Protein AF-A0A6B3NS73-F1 (afdb_monomer)

Organism: NCBI:txid2708063

Solvent-accessible surface area (backbone atoms only — not comparable to full-atom values): 8595 Å² total; per-residue (Å²): 109,62,57,57,55,31,50,49,33,47,50,54,47,54,58,75,45,46,69,61,54,50,56,50,48,65,74,71,42,93,52,71,67,46,55,53,50,52,48,54,50,51,51,51,52,52,51,53,55,54,56,37,63,53,81,54,68,68,63,27,44,54,52,20,50,52,53,23,54,51,46,24,51,52,49,30,46,37,68,73,67,71,49,78,92,40,74,67,58,49,52,52,49,63,71,53,49,88,49,49,68,61,50,45,69,75,40,38,70,53,45,51,51,23,44,54,51,19,50,41,44,29,49,29,33,51,47,74,70,52,74,73,74,74,72,74,76,73,80,79,68,97,74,79,94,75,83,92,77,134

pLDDT: mean 70.91, std 11.09, range [41.31, 86.06]

Mean predicted aligned error: 12.74 Å

Foldseek 3Di:
DLLVLLVVLVVVLVVVCVVVVVVVDVVVDDDPVVVVVVVVVVVVVVVLVVLLQDQDQVSLLVVLVVQLVVQLVQQLCCVVVVDDDDPVVVVVVVVVCVCVPVVCVVCVVSSVVSNVSSVSSSCSSNDRPPPPCPPPPVPDDDDDDDDDDD

Secondary structure (DSSP, 8-state):
-HHHHHHHHHHHHHHTTHHHHHHHHHHH-SSHHHHHHHHHHHHHHHHHHHHTT---HHHHHHHHHHHHHHHHHHHHHHHHHSS---HHHHHHHHHGGGGHHHHHHHSHHHHHHHHHHHHHHHHHHHSPPP----------SS--------

Sequence (150 aa):
MRGYIKGLLLVVYLLSFSGYYIERLEAIGLGVALVLYAGVFGVLLVALWLSANIRQGLVRWVFALGFFASAVFFDAYTRIMADYLTYSAFVSMVYSGGFIGEALQQYHSVIVVALAKGVLLLLGLGLRPGRRGVGRRRCRGRRRCWGWRY

Structure (mmCIF, N/CA/C/O backbone):
data_AF-A0A6B3NS73-F1
#
_entry.id   AF-A0A6B3NS73-F1
#
loop_
_atom_site.group_PDB
_atom_site.id
_atom_site.type_symbol
_atom_site.label_atom_id
_atom_site.label_alt_id
_atom_site.label_comp_id
_atom_site.label_asym_id
_atom_site.label_entity_id
_atom_site.label_seq_id
_atom_site.pdbx_PDB_ins_code
_atom_site.Cartn_x
_atom_site.Cartn_y
_atom_site.Cartn_z
_atom_site.occupancy
_atom_site.B_iso_or_equiv
_atom_site.auth_seq_id
_atom_site.auth_comp_id
_atom_site.auth_asym_id
_atom_site.auth_atom_id
_atom_site.pdbx_PDB_model_num
ATOM 1 N N . MET A 1 1 ? -7.608 17.231 16.113 1.00 52.22 1 MET A N 1
ATOM 2 C CA . MET A 1 1 ? -6.266 16.617 16.254 1.00 52.22 1 MET A CA 1
ATOM 3 C C . MET A 1 1 ? -6.211 15.170 15.754 1.00 52.22 1 MET A C 1
ATOM 5 O O . MET A 1 1 ? -5.555 14.943 14.752 1.00 52.22 1 MET A O 1
ATOM 9 N N . ARG A 1 2 ? -6.961 14.202 16.314 1.00 57.31 2 ARG A N 1
ATOM 10 C CA . ARG A 1 2 ? -6.945 12.788 15.844 1.00 57.31 2 ARG A CA 1
ATOM 11 C C . ARG A 1 2 ? -7.220 12.555 14.344 1.00 57.31 2 ARG A C 1
ATOM 13 O O . ARG A 1 2 ? -6.726 11.583 13.794 1.00 57.31 2 ARG A O 1
ATOM 20 N N . GLY A 1 3 ? -8.001 13.419 13.690 1.00 58.62 3 GLY A N 1
ATOM 21 C CA . GLY A 1 3 ? -8.230 13.349 12.238 1.00 58.62 3 GLY A CA 1
ATOM 22 C C . GLY A 1 3 ? -7.007 13.739 11.397 1.00 58.62 3 GLY A C 1
ATOM 23 O O . GLY A 1 3 ? -6.764 13.113 10.377 1.00 58.62 3 GLY A O 1
ATOM 24 N N . TYR A 1 4 ? -6.200 14.700 11.864 1.00 61.62 4 TYR A N 1
ATOM 25 C CA . TYR A 1 4 ? -4.957 15.099 11.194 1.00 61.62 4 TYR A CA 1
ATOM 26 C C . TYR A 1 4 ? -3.894 14.006 11.294 1.00 61.62 4 TYR A C 1
ATOM 28 O O . TYR A 1 4 ? -3.230 13.727 10.310 1.00 61.62 4 TYR A O 1
ATOM 36 N N . ILE A 1 5 ? -3.799 13.325 12.443 1.00 66.81 5 ILE A N 1
ATOM 37 C CA . ILE A 1 5 ? -2.896 12.176 12.625 1.00 66.81 5 ILE A CA 1
ATOM 38 C C . ILE A 1 5 ? -3.256 11.053 11.643 1.00 66.81 5 ILE A C 1
ATOM 40 O O . ILE A 1 5 ? -2.381 10.536 10.967 1.00 66.81 5 ILE A O 1
ATOM 44 N N . LYS A 1 6 ? -4.548 10.724 11.488 1.00 64.19 6 LYS A N 1
ATOM 45 C CA . LYS A 1 6 ? -5.002 9.744 10.484 1.00 64.19 6 LYS A CA 1
ATOM 46 C C . LYS A 1 6 ? -4.601 10.128 9.062 1.00 64.19 6 LYS A C 1
ATOM 48 O O . LYS A 1 6 ? -4.096 9.284 8.332 1.00 64.19 6 LYS A O 1
ATOM 53 N N . GLY A 1 7 ? -4.838 11.387 8.688 1.00 68.31 7 GLY A N 1
ATOM 54 C CA . GLY A 1 7 ? -4.454 11.903 7.377 1.00 68.31 7 GLY A CA 1
ATOM 55 C C . GLY A 1 7 ? -2.946 11.815 7.165 1.00 68.31 7 GLY A C 1
ATOM 56 O O . GLY A 1 7 ? -2.508 11.329 6.132 1.00 68.31 7 GLY A O 1
ATOM 57 N N . LEU A 1 8 ? -2.158 12.184 8.176 1.00 72.44 8 LEU A N 1
ATOM 58 C CA . LEU A 1 8 ? -0.702 12.132 8.119 1.00 72.44 8 LEU A CA 1
ATOM 59 C C . LEU A 1 8 ? -0.181 10.693 7.995 1.00 72.44 8 LEU A C 1
ATOM 61 O O . LEU A 1 8 ? 0.690 10.457 7.171 1.00 72.44 8 LEU A O 1
ATOM 65 N N . LEU A 1 9 ? -0.753 9.714 8.710 1.00 70.31 9 LEU A N 1
ATOM 66 C CA . LEU A 1 9 ? -0.387 8.298 8.534 1.00 70.31 9 LEU A CA 1
ATOM 67 C C . LEU A 1 9 ? -0.714 7.781 7.126 1.00 70.31 9 LEU A C 1
ATOM 69 O O . LEU A 1 9 ? 0.087 7.051 6.550 1.00 70.31 9 LEU A O 1
ATOM 73 N N . LEU A 1 10 ? -1.862 8.166 6.560 1.00 71.81 10 LEU A N 1
ATOM 74 C CA . LEU A 1 10 ? -2.229 7.785 5.192 1.00 71.81 10 LEU A CA 1
ATOM 75 C C . LEU A 1 10 ? -1.307 8.430 4.154 1.00 71.81 10 LEU A C 1
ATOM 77 O O . LEU A 1 10 ? -0.898 7.763 3.209 1.00 71.81 10 LEU A O 1
ATOM 81 N N . VAL A 1 11 ? -0.941 9.698 4.348 1.00 74.81 11 VAL A N 1
ATOM 82 C CA . VAL A 1 11 ? -0.002 10.414 3.474 1.00 74.81 11 VAL A CA 1
ATOM 83 C C . VAL A 1 11 ? 1.398 9.805 3.562 1.00 74.81 11 VAL A C 1
ATOM 85 O O . VAL A 1 11 ? 2.015 9.569 2.530 1.00 74.81 11 VAL A O 1
ATOM 88 N N . VAL A 1 12 ? 1.879 9.476 4.765 1.00 73.06 12 VAL A N 1
ATOM 89 C CA . VAL A 1 12 ? 3.172 8.797 4.971 1.00 73.06 12 VAL A CA 1
ATOM 90 C C . VAL A 1 12 ? 3.174 7.400 4.345 1.00 73.06 12 VAL A C 1
ATOM 92 O O . VAL A 1 12 ? 4.163 7.006 3.723 1.00 73.06 12 VAL A O 1
ATOM 95 N N . TYR A 1 13 ? 2.066 6.661 4.451 1.00 72.88 13 TYR A N 1
ATOM 96 C CA . TYR A 1 13 ? 1.906 5.389 3.748 1.00 72.88 13 TYR A CA 1
ATOM 97 C C . TYR A 1 13 ? 1.992 5.588 2.231 1.00 72.88 13 TYR A C 1
ATOM 99 O O . TYR A 1 13 ? 2.776 4.910 1.579 1.00 72.88 13 TYR A O 1
ATOM 107 N N . LEU A 1 14 ? 1.273 6.566 1.673 1.00 72.81 14 LEU A N 1
ATOM 108 C CA . LEU A 1 14 ? 1.322 6.872 0.242 1.00 72.81 14 LEU A CA 1
ATOM 109 C C . LEU A 1 14 ? 2.735 7.242 -0.232 1.00 72.81 14 LE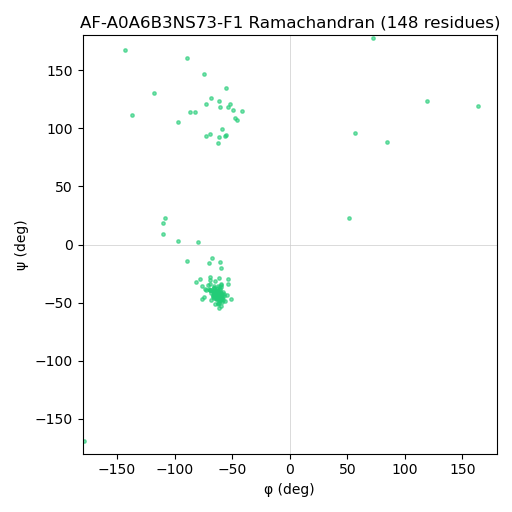U A C 1
ATOM 111 O O . LEU A 1 14 ? 3.208 6.723 -1.240 1.00 72.81 14 LEU A O 1
ATOM 115 N N . LEU A 1 15 ? 3.423 8.102 0.521 1.00 72.06 15 LEU A N 1
ATOM 116 C CA . LEU A 1 15 ? 4.801 8.516 0.251 1.00 72.06 15 LEU A CA 1
ATOM 117 C C . LEU A 1 15 ? 5.777 7.340 0.290 1.00 72.06 15 LEU A C 1
ATOM 119 O O . LEU A 1 15 ? 6.761 7.343 -0.439 1.00 72.06 15 LEU A O 1
ATOM 123 N N . SER A 1 16 ? 5.492 6.305 1.080 1.00 70.00 16 SER A N 1
ATOM 124 C CA . SER A 1 16 ? 6.323 5.099 1.143 1.00 70.00 16 SER A CA 1
ATOM 125 C C . SER A 1 16 ? 6.298 4.263 -0.145 1.00 70.00 16 SER A C 1
ATOM 127 O O . SER A 1 16 ? 7.121 3.352 -0.276 1.00 70.00 16 SER A O 1
ATOM 129 N N . PHE A 1 17 ? 5.378 4.552 -1.071 1.00 70.19 17 PHE A N 1
ATOM 130 C CA . PHE A 1 17 ? 5.262 3.929 -2.394 1.00 70.19 17 PHE A CA 1
ATOM 131 C C . PHE A 1 17 ? 5.638 4.885 -3.543 1.00 70.19 17 PHE A C 1
ATOM 133 O O . PHE A 1 17 ? 5.452 4.537 -4.705 1.00 70.19 17 PHE A O 1
ATOM 140 N N . SER A 1 18 ? 6.197 6.066 -3.246 1.00 63.25 18 SER A N 1
ATOM 141 C CA . SER A 1 18 ? 6.546 7.085 -4.250 1.00 63.25 18 SER A CA 1
ATOM 142 C C . SER A 1 18 ? 7.457 6.569 -5.366 1.00 63.25 18 SER A C 1
ATOM 144 O O . SER A 1 18 ? 7.177 6.836 -6.529 1.00 63.25 18 SER A O 1
ATOM 146 N N . GLY A 1 19 ? 8.483 5.780 -5.032 1.00 67.62 19 GLY A N 1
ATOM 147 C CA . GLY A 1 19 ? 9.395 5.199 -6.024 1.00 67.62 19 GLY A CA 1
ATOM 148 C C . GLY A 1 19 ? 8.676 4.315 -7.046 1.00 67.62 19 GLY A C 1
ATOM 149 O O . GLY A 1 19 ? 8.870 4.474 -8.243 1.00 67.62 19 GLY A O 1
ATOM 150 N N . TYR A 1 20 ? 7.741 3.482 -6.583 1.00 69.06 20 TYR A N 1
ATOM 151 C CA . TYR A 1 20 ? 6.940 2.623 -7.457 1.00 69.06 20 TYR A CA 1
ATOM 152 C C . TYR A 1 20 ? 6.005 3.426 -8.372 1.00 69.06 20 TYR A C 1
ATOM 154 O O . TYR A 1 20 ? 5.798 3.065 -9.529 1.00 69.06 20 TYR A O 1
ATOM 162 N N . TYR A 1 21 ? 5.433 4.529 -7.872 1.00 69.81 21 TYR A N 1
ATOM 163 C CA . TYR A 1 21 ? 4.603 5.407 -8.700 1.00 69.81 21 TYR A CA 1
ATOM 164 C C . TYR A 1 21 ? 5.418 6.094 -9.795 1.00 69.81 21 TYR A C 1
ATOM 166 O O . TYR A 1 21 ? 4.917 6.231 -10.907 1.00 69.81 21 TYR A O 1
ATOM 174 N N . ILE A 1 22 ? 6.658 6.495 -9.505 1.00 69.69 22 ILE A N 1
ATOM 175 C CA . ILE A 1 22 ? 7.540 7.150 -10.479 1.00 69.69 22 ILE A CA 1
ATOM 176 C C . ILE A 1 22 ? 7.949 6.164 -11.578 1.00 69.69 22 ILE A C 1
ATOM 178 O O . ILE A 1 22 ? 7.751 6.474 -12.748 1.00 69.69 22 ILE A O 1
ATOM 182 N N . GLU A 1 23 ? 8.391 4.954 -11.223 1.00 73.38 23 GLU A N 1
ATOM 183 C CA . GLU A 1 23 ? 8.728 3.906 -12.205 1.00 73.38 23 GLU A CA 1
ATOM 184 C C . GLU A 1 23 ? 7.533 3.562 -13.108 1.00 73.38 23 GLU A C 1
ATOM 186 O O . GLU A 1 23 ? 7.662 3.428 -14.324 1.00 73.38 23 GLU A O 1
ATOM 191 N N . ARG A 1 24 ? 6.327 3.480 -12.529 1.00 72.94 24 ARG A N 1
ATOM 192 C CA . ARG A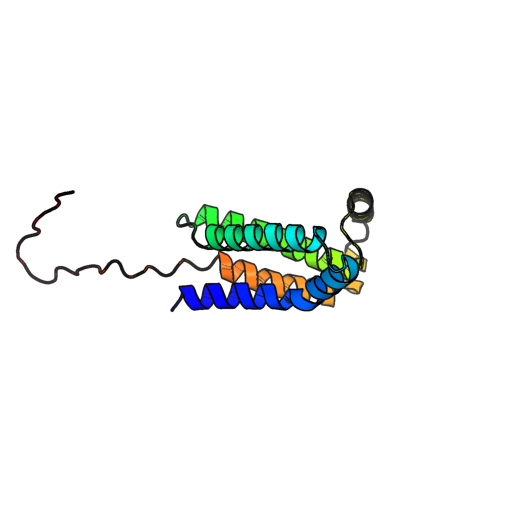 1 24 ? 5.081 3.269 -13.280 1.00 72.94 24 ARG A CA 1
ATOM 193 C C . ARG A 1 24 ? 4.750 4.435 -14.210 1.00 72.94 24 ARG A C 1
ATOM 195 O O . ARG A 1 24 ? 4.277 4.196 -15.318 1.00 72.94 24 ARG A O 1
ATOM 202 N N . LEU A 1 25 ? 4.953 5.675 -13.768 1.00 73.31 25 LEU A N 1
ATOM 203 C CA . LEU A 1 25 ? 4.704 6.871 -14.577 1.00 73.31 25 LEU A CA 1
ATOM 204 C C . LEU A 1 25 ? 5.681 6.958 -15.754 1.00 73.31 25 LEU A C 1
ATOM 206 O O . LEU A 1 25 ? 5.252 7.262 -16.868 1.00 73.31 25 LEU A O 1
ATOM 210 N N . GLU A 1 26 ? 6.954 6.633 -15.531 1.00 76.50 26 GLU A N 1
ATOM 211 C CA . GLU A 1 26 ? 7.967 6.565 -16.588 1.00 76.50 26 GLU A CA 1
ATOM 212 C C . GLU A 1 26 ? 7.663 5.449 -17.596 1.00 76.50 26 GLU A C 1
ATOM 214 O O . GLU A 1 26 ? 7.753 5.677 -18.801 1.00 76.50 26 GLU A O 1
ATOM 219 N N . ALA A 1 27 ? 7.212 4.279 -17.130 1.00 76.62 27 ALA A N 1
ATOM 220 C CA . ALA A 1 27 ? 6.859 3.156 -18.001 1.00 76.62 27 ALA A CA 1
ATOM 221 C C . ALA A 1 27 ? 5.597 3.395 -18.858 1.00 76.62 27 ALA A C 1
ATOM 223 O O . ALA A 1 27 ? 5.485 2.840 -19.950 1.00 76.62 27 ALA A O 1
ATOM 224 N N . ILE A 1 28 ? 4.630 4.189 -18.379 1.00 77.19 28 ILE A N 1
ATOM 225 C CA . ILE A 1 28 ? 3.386 4.501 -19.113 1.00 77.19 28 ILE A CA 1
ATOM 226 C C . ILE A 1 28 ? 3.605 5.619 -20.145 1.00 77.19 28 ILE A C 1
ATOM 228 O O . ILE A 1 28 ? 2.953 5.630 -21.191 1.00 77.19 28 ILE A O 1
ATOM 232 N N . GLY A 1 29 ? 4.507 6.561 -19.856 1.00 75.44 29 GLY A N 1
ATOM 233 C CA . GLY A 1 29 ? 4.719 7.754 -20.671 1.00 75.44 29 GLY A CA 1
ATOM 234 C C . GLY A 1 29 ? 3.586 8.789 -20.560 1.00 75.44 29 GLY A C 1
ATOM 235 O O . GLY A 1 29 ? 2.586 8.611 -19.860 1.00 75.44 29 GLY A O 1
ATOM 236 N N . LEU A 1 30 ? 3.744 9.921 -21.254 1.00 73.44 30 LEU A N 1
ATOM 237 C CA . LEU A 1 30 ? 2.759 11.009 -21.261 1.00 73.44 30 LEU A CA 1
ATOM 238 C C . LEU A 1 30 ? 1.636 10.715 -22.272 1.00 73.44 30 LEU A C 1
ATOM 240 O O . LEU A 1 30 ? 1.868 10.706 -23.478 1.00 73.44 30 LEU A O 1
ATOM 244 N N . GLY A 1 31 ? 0.404 10.504 -21.792 1.00 82.12 31 GLY A N 1
ATOM 245 C CA . GLY A 1 31 ? -0.754 10.256 -22.659 1.00 82.12 31 GLY A CA 1
ATOM 246 C C . GLY A 1 31 ? -2.083 10.059 -21.920 1.00 82.12 31 GLY A C 1
ATOM 247 O O . GLY A 1 31 ? -2.183 10.263 -20.711 1.00 82.12 31 GLY A O 1
ATOM 248 N N . VAL A 1 32 ? -3.118 9.617 -22.647 1.00 81.12 32 VAL A N 1
ATOM 249 C CA . VAL A 1 32 ? -4.465 9.342 -22.092 1.00 81.12 32 VAL A CA 1
ATOM 250 C C . VAL A 1 32 ? -4.418 8.277 -20.988 1.00 81.12 32 VAL A C 1
ATOM 252 O O . VAL A 1 32 ? -5.144 8.372 -19.999 1.00 81.12 32 VAL A O 1
ATOM 255 N N . ALA A 1 33 ? -3.513 7.301 -21.110 1.00 79.88 33 ALA A N 1
ATOM 256 C CA . ALA A 1 33 ? -3.286 6.273 -20.097 1.00 79.88 33 ALA A CA 1
ATOM 257 C C . ALA A 1 33 ? -2.868 6.861 -18.736 1.00 79.88 33 ALA A C 1
ATOM 259 O O . ALA A 1 33 ? -3.309 6.366 -17.701 1.00 79.88 33 ALA A O 1
ATOM 260 N N . LEU A 1 34 ? -2.098 7.955 -18.724 1.00 80.88 34 LEU A N 1
ATOM 261 C CA . LEU A 1 34 ? -1.699 8.644 -17.495 1.00 80.88 34 LEU A CA 1
ATOM 262 C C . LEU A 1 34 ? -2.888 9.336 -16.822 1.00 80.88 34 LEU A C 1
ATOM 264 O O . LEU A 1 34 ? -3.024 9.277 -15.602 1.00 80.88 34 LEU A O 1
ATOM 268 N N . VAL A 1 35 ? -3.785 9.941 -17.605 1.00 81.88 35 VAL A N 1
ATOM 269 C CA . VAL A 1 35 ? -5.011 10.564 -17.077 1.00 81.88 35 VAL A CA 1
ATOM 270 C C . VAL A 1 35 ? -5.929 9.507 -16.463 1.00 81.88 35 VAL A C 1
ATOM 272 O O . VAL A 1 35 ? -6.442 9.705 -15.362 1.00 81.88 35 VAL A O 1
ATOM 275 N N . LEU A 1 36 ? -6.097 8.361 -17.129 1.00 84.12 36 LEU A N 1
ATOM 276 C CA . LEU A 1 36 ? -6.868 7.237 -16.592 1.00 84.12 36 LEU A CA 1
ATOM 277 C C . LEU A 1 36 ? -6.227 6.665 -15.324 1.00 84.12 36 LEU A C 1
ATOM 279 O O . LEU A 1 36 ? -6.929 6.438 -14.338 1.00 84.12 36 LEU A O 1
ATOM 283 N N . TYR A 1 37 ? -4.902 6.495 -15.316 1.00 79.75 37 TYR A N 1
ATOM 284 C CA . TYR A 1 37 ? -4.155 6.051 -14.141 1.00 79.75 37 TYR A CA 1
ATOM 285 C C . TYR A 1 37 ? -4.353 7.006 -12.956 1.00 79.75 37 TYR A C 1
ATOM 287 O O . TYR A 1 37 ? -4.734 6.572 -11.869 1.00 79.75 37 TYR A O 1
ATOM 295 N N . ALA A 1 38 ? -4.185 8.313 -13.176 1.00 80.62 38 ALA A N 1
ATOM 296 C CA . ALA A 1 38 ? -4.396 9.339 -12.160 1.00 80.62 38 ALA A CA 1
ATOM 297 C C . ALA A 1 38 ? -5.856 9.391 -11.678 1.00 80.62 38 ALA A C 1
ATOM 299 O O . ALA A 1 38 ? -6.106 9.553 -10.483 1.00 80.62 38 ALA A O 1
ATOM 300 N N . GLY A 1 39 ? -6.823 9.206 -12.582 1.00 86.06 39 GLY A N 1
ATOM 301 C CA . GLY A 1 39 ? -8.246 9.147 -12.251 1.00 86.06 39 GLY A CA 1
ATOM 302 C C . GLY A 1 39 ? -8.576 7.971 -11.332 1.00 86.06 39 GLY A C 1
ATOM 303 O O . GLY A 1 39 ? -9.160 8.165 -10.264 1.00 86.06 39 GLY A O 1
ATOM 304 N N . VAL A 1 40 ? -8.143 6.760 -11.696 1.00 82.69 40 VAL A N 1
ATOM 305 C CA . VAL A 1 40 ? -8.326 5.555 -10.869 1.00 82.69 40 VAL A CA 1
ATOM 306 C C . VAL A 1 40 ? -7.608 5.705 -9.528 1.00 82.69 40 VAL A C 1
ATOM 308 O O . VAL A 1 40 ? -8.181 5.385 -8.485 1.00 82.69 40 VAL A O 1
ATOM 311 N N . PHE A 1 41 ? -6.393 6.259 -9.529 1.00 79.62 41 PHE A N 1
ATOM 312 C CA . PHE A 1 41 ? -5.653 6.556 -8.306 1.00 79.62 41 PHE A CA 1
ATOM 313 C C . PHE A 1 41 ? -6.424 7.516 -7.390 1.00 79.62 41 PHE A C 1
ATOM 315 O O . PHE A 1 41 ? -6.586 7.243 -6.202 1.00 79.62 41 PHE A O 1
ATOM 322 N N . GLY A 1 42 ? -6.991 8.594 -7.937 1.00 82.25 42 GLY A N 1
ATOM 323 C CA . GLY A 1 42 ? -7.832 9.530 -7.191 1.00 82.25 42 GLY A CA 1
ATOM 324 C C . GLY A 1 42 ? -9.072 8.865 -6.584 1.00 82.25 42 GLY A C 1
ATOM 325 O O . GLY A 1 42 ? -9.370 9.070 -5.405 1.00 82.25 42 GLY A O 1
ATOM 326 N N . VAL A 1 43 ? -9.761 8.013 -7.347 1.00 81.81 43 VAL A N 1
ATOM 327 C CA . VAL A 1 43 ? -10.917 7.244 -6.851 1.00 81.81 43 VAL A CA 1
ATOM 328 C C . VAL A 1 43 ? -10.510 6.323 -5.698 1.00 81.81 43 VAL A C 1
ATOM 330 O O . VAL A 1 43 ? -11.205 6.274 -4.681 1.00 81.81 43 VAL A O 1
ATOM 333 N N . LEU A 1 44 ? -9.363 5.648 -5.807 1.00 80.12 44 LEU A N 1
ATOM 334 C CA . LEU A 1 44 ? -8.821 4.801 -4.741 1.00 80.12 44 LEU A CA 1
ATOM 335 C C . LEU A 1 44 ? -8.504 5.608 -3.475 1.00 80.12 44 LEU A C 1
ATOM 337 O O . LEU A 1 44 ? -8.815 5.153 -2.373 1.00 80.12 44 LEU A O 1
ATOM 341 N N . LEU A 1 45 ? -7.965 6.824 -3.605 1.00 77.69 45 LEU A N 1
ATOM 342 C CA . LEU A 1 45 ? -7.729 7.710 -2.459 1.00 77.69 45 LEU A CA 1
ATOM 343 C C . LEU A 1 45 ? -9.026 8.122 -1.769 1.00 77.69 45 LEU A C 1
ATOM 345 O O . LEU A 1 45 ? -9.104 8.103 -0.537 1.00 77.69 45 LEU A O 1
ATOM 349 N N . VAL A 1 46 ? -10.057 8.455 -2.544 1.00 77.12 46 VAL A N 1
ATOM 350 C CA . VAL A 1 46 ? -11.378 8.792 -2.003 1.00 77.12 46 VAL A CA 1
ATOM 351 C C . VAL A 1 46 ? -11.996 7.577 -1.310 1.00 77.12 46 VAL A C 1
ATOM 353 O O . VAL A 1 46 ? -12.501 7.704 -0.192 1.00 77.12 46 VAL A O 1
ATOM 356 N N . ALA A 1 47 ? -11.904 6.390 -1.910 1.00 78.06 47 ALA A N 1
ATOM 357 C CA . ALA A 1 47 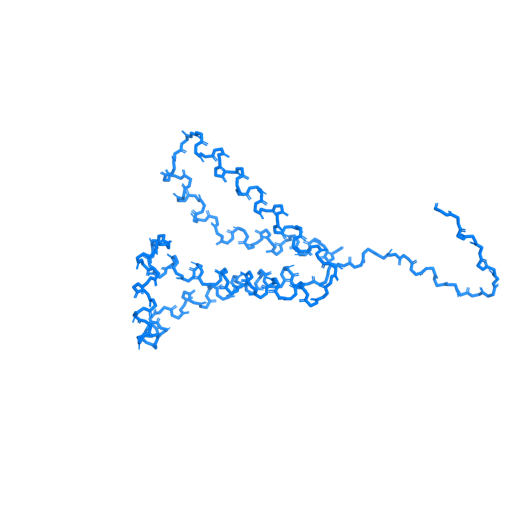? -12.377 5.145 -1.310 1.00 78.06 47 ALA A CA 1
ATOM 358 C C . ALA A 1 47 ? -11.647 4.837 0.009 1.00 78.06 47 ALA A C 1
ATOM 360 O O . ALA A 1 47 ? -12.283 4.511 1.016 1.00 78.06 47 ALA A O 1
ATOM 361 N N . LEU A 1 48 ? -10.327 5.028 0.046 1.00 75.12 48 LEU A N 1
ATO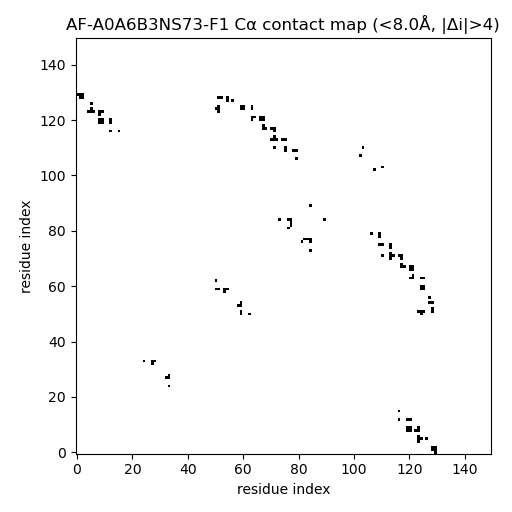M 362 C CA . LEU A 1 48 ? -9.519 4.855 1.251 1.00 75.12 48 LEU A CA 1
ATOM 363 C C . LEU A 1 48 ? -9.924 5.865 2.336 1.00 75.12 48 LEU A C 1
ATOM 365 O O . LEU A 1 48 ? -10.112 5.499 3.500 1.00 75.12 48 LEU A O 1
ATOM 369 N N . TRP A 1 49 ? -10.168 7.119 1.958 1.00 71.69 49 TRP A N 1
ATOM 370 C CA . TRP A 1 49 ? -10.640 8.164 2.868 1.00 71.69 49 TRP A CA 1
ATOM 371 C C . TRP A 1 49 ? -12.038 7.878 3.437 1.00 71.69 49 TRP A C 1
ATOM 373 O O . TRP A 1 49 ? -12.302 8.108 4.625 1.00 71.69 49 TRP A O 1
ATOM 383 N N . LEU A 1 50 ? -12.942 7.356 2.606 1.00 72.38 50 LEU A N 1
ATOM 384 C CA . LEU A 1 50 ? -14.280 6.928 3.014 1.00 72.38 50 LEU A CA 1
ATOM 385 C C . LEU A 1 50 ? -14.200 5.738 3.977 1.00 72.38 50 LEU A C 1
ATOM 387 O O . LEU A 1 50 ? -14.839 5.765 5.033 1.00 72.38 50 LEU A O 1
ATOM 391 N N . SER A 1 51 ? -13.350 4.750 3.681 1.00 69.56 51 SER A N 1
ATOM 392 C CA . SER A 1 51 ? -13.136 3.579 4.542 1.00 69.56 51 SER A CA 1
ATOM 393 C C . SER A 1 51 ? -12.628 3.974 5.940 1.00 69.56 51 SER A C 1
ATOM 395 O O . SER A 1 51 ? -13.093 3.452 6.958 1.00 69.56 51 SER A O 1
ATOM 397 N N . ALA A 1 52 ? -11.773 4.999 6.028 1.00 67.38 52 ALA A N 1
ATOM 398 C CA . ALA A 1 52 ? -11.261 5.527 7.292 1.00 67.38 52 ALA A CA 1
ATOM 399 C C . ALA A 1 52 ? -12.317 6.277 8.139 1.00 67.38 52 ALA A C 1
ATOM 401 O O . ALA A 1 52 ? -12.094 6.509 9.340 1.00 67.38 52 ALA A O 1
ATOM 402 N N . ASN A 1 53 ? -13.456 6.652 7.539 1.00 66.00 53 ASN A N 1
ATOM 403 C CA . ASN A 1 53 ? -14.574 7.350 8.187 1.00 66.00 53 ASN A CA 1
ATOM 404 C C . ASN A 1 53 ? -15.716 6.425 8.644 1.00 66.00 53 ASN A C 1
ATOM 406 O O . ASN A 1 53 ? -16.702 6.906 9.215 1.00 66.00 53 ASN A O 1
ATOM 410 N N . ILE A 1 54 ? -15.581 5.106 8.481 1.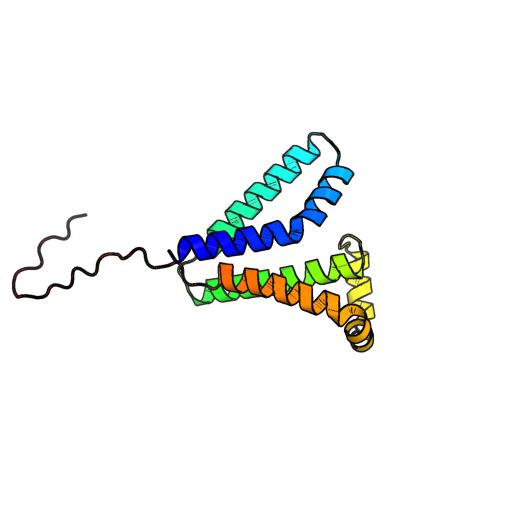00 71.00 54 ILE A N 1
ATOM 411 C CA . ILE A 1 54 ? -16.582 4.140 8.950 1.00 71.00 54 ILE A CA 1
ATOM 412 C C . ILE A 1 54 ? -16.736 4.229 10.483 1.00 71.00 54 ILE A C 1
ATOM 414 O O . ILE A 1 54 ? -15.780 4.100 11.260 1.00 71.00 54 ILE A O 1
ATOM 418 N N . ARG A 1 55 ? -17.977 4.470 10.938 1.00 63.03 55 ARG A N 1
ATOM 419 C CA . ARG A 1 55 ? -18.320 4.659 12.363 1.00 63.03 55 ARG A CA 1
ATOM 420 C C . ARG A 1 55 ? -18.405 3.343 13.145 1.00 63.03 55 ARG A C 1
ATOM 422 O O . ARG A 1 55 ? -18.130 3.347 14.347 1.00 63.03 55 ARG A O 1
ATOM 429 N N . GLN A 1 56 ? -18.776 2.243 12.487 1.00 70.56 56 GLN A N 1
ATOM 430 C CA . GLN A 1 56 ? -18.887 0.917 13.101 1.00 70.56 56 GLN A CA 1
ATOM 431 C C . GLN A 1 56 ? -17.496 0.340 13.391 1.00 70.56 56 GLN A C 1
ATOM 433 O O . GLN A 1 56 ? -16.668 0.192 12.498 1.00 70.56 56 GLN A O 1
ATOM 438 N N . GLY A 1 57 ? -17.233 0.033 14.665 1.00 66.38 57 GLY A N 1
ATOM 439 C CA . GLY A 1 57 ? -15.913 -0.402 15.127 1.00 66.38 57 GLY A CA 1
ATOM 440 C C . GLY A 1 57 ? -15.460 -1.732 14.524 1.00 66.38 57 GLY A C 1
ATOM 441 O O . GLY A 1 57 ? -14.336 -1.801 14.046 1.00 66.38 57 GLY A O 1
ATOM 442 N N . LEU A 1 58 ? -16.331 -2.747 14.513 1.00 73.50 58 LEU A N 1
ATOM 443 C CA . LEU A 1 58 ? -16.015 -4.082 13.986 1.00 73.50 58 LEU A CA 1
ATOM 444 C C . LEU A 1 58 ? -15.753 -4.056 12.479 1.00 73.50 58 LEU A C 1
ATOM 446 O O . LEU A 1 58 ? -14.698 -4.492 12.039 1.00 73.50 58 LEU A O 1
ATOM 450 N N . VAL A 1 59 ? -16.662 -3.455 11.707 1.00 74.00 59 VAL A N 1
ATOM 451 C CA . VAL A 1 59 ? -16.515 -3.319 10.249 1.00 74.00 59 VAL A CA 1
ATOM 452 C C . VAL A 1 59 ? -15.216 -2.590 9.902 1.00 74.00 59 VAL A C 1
ATOM 454 O O . VAL A 1 59 ? -14.466 -3.043 9.045 1.00 74.00 59 VAL A O 1
ATOM 457 N N . ARG A 1 60 ? -14.871 -1.522 10.633 1.00 74.81 60 ARG A N 1
ATOM 458 C CA . ARG A 1 60 ? -13.606 -0.803 10.428 1.00 74.81 60 ARG A CA 1
ATOM 459 C C . ARG A 1 60 ? -12.376 -1.686 10.640 1.00 74.81 60 ARG A C 1
ATOM 461 O O . ARG A 1 60 ? -11.430 -1.566 9.874 1.00 74.81 60 ARG A O 1
ATOM 468 N N . TRP A 1 61 ? -12.372 -2.535 11.666 1.00 73.75 61 TRP A N 1
ATOM 469 C CA . TRP A 1 61 ? -11.248 -3.437 11.928 1.00 73.75 61 TRP A CA 1
ATOM 470 C C . TRP A 1 61 ? -11.136 -4.544 10.882 1.00 73.75 61 TRP A C 1
ATOM 472 O O . TRP A 1 61 ? -10.022 -4.840 10.468 1.00 73.75 61 TRP A O 1
ATOM 482 N N . VAL A 1 62 ? -12.258 -5.092 10.403 1.00 79.69 62 VAL A N 1
ATOM 483 C CA . VAL A 1 62 ? -12.260 -6.082 9.312 1.00 79.69 62 VAL A CA 1
ATOM 484 C C . VAL A 1 62 ? -11.703 -5.469 8.027 1.00 79.69 62 VAL A C 1
ATOM 486 O O . VAL A 1 62 ? -10.803 -6.043 7.422 1.00 79.69 62 VAL A O 1
ATOM 489 N N . PHE A 1 63 ? -12.154 -4.268 7.652 1.00 77.56 63 PHE A N 1
ATOM 490 C CA . PHE A 1 63 ? -11.591 -3.555 6.503 1.00 77.56 63 PHE A CA 1
ATOM 491 C C . PHE A 1 63 ? -10.113 -3.209 6.712 1.00 77.56 63 PHE A C 1
ATOM 493 O O . PHE A 1 63 ? -9.312 -3.421 5.811 1.00 77.56 63 PHE A O 1
ATOM 500 N N . ALA A 1 64 ? -9.727 -2.723 7.896 1.00 77.00 64 ALA A N 1
ATOM 501 C CA . ALA A 1 64 ? -8.332 -2.408 8.200 1.00 77.00 64 ALA A CA 1
ATOM 502 C C . ALA A 1 64 ? -7.426 -3.641 8.097 1.00 77.00 64 ALA A C 1
ATOM 504 O O . ALA A 1 64 ? -6.348 -3.539 7.523 1.00 77.00 64 ALA A O 1
ATOM 505 N N . LEU A 1 65 ? -7.870 -4.796 8.603 1.00 80.06 65 LEU A N 1
ATOM 506 C CA . LEU A 1 65 ? -7.150 -6.064 8.479 1.00 80.06 65 LEU A CA 1
ATOM 507 C C . LEU A 1 65 ? -7.085 -6.547 7.031 1.00 80.06 65 LEU A C 1
ATOM 509 O O . LEU A 1 65 ? -6.019 -6.960 6.588 1.00 80.06 65 LEU A O 1
ATOM 513 N N . GLY A 1 66 ? -8.185 -6.455 6.281 1.00 82.25 66 GLY A N 1
ATOM 514 C CA . GLY A 1 66 ? -8.215 -6.833 4.868 1.00 82.25 66 GLY A CA 1
ATOM 515 C C . GLY A 1 66 ? -7.267 -5.984 4.018 1.00 82.25 66 GLY A C 1
ATOM 516 O O . GLY A 1 66 ? -6.459 -6.525 3.262 1.00 82.25 66 GLY A O 1
ATOM 517 N N . PHE A 1 67 ? -7.302 -4.659 4.191 1.00 80.31 67 PHE A N 1
ATOM 518 C CA . PHE A 1 67 ? -6.378 -3.749 3.512 1.00 80.31 67 PHE A CA 1
ATOM 519 C C . PHE A 1 67 ? -4.933 -3.946 3.970 1.00 80.31 67 PHE A C 1
ATOM 521 O O . PHE A 1 67 ? -4.032 -3.888 3.142 1.00 80.31 67 PHE A O 1
ATOM 528 N N . PHE A 1 68 ? -4.704 -4.211 5.257 1.00 82.31 68 PHE A N 1
ATOM 529 C CA . PHE A 1 68 ? -3.379 -4.520 5.788 1.00 82.31 68 PHE A CA 1
ATOM 530 C C . PHE A 1 68 ? -2.792 -5.780 5.154 1.00 82.31 68 PHE A C 1
ATOM 532 O O . PHE A 1 68 ? -1.705 -5.719 4.589 1.00 82.31 68 PHE A O 1
ATOM 539 N N . ALA A 1 69 ? -3.519 -6.898 5.204 1.00 81.44 69 ALA A N 1
ATOM 540 C CA . ALA A 1 69 ? -3.064 -8.165 4.645 1.00 81.44 69 ALA A CA 1
ATOM 541 C C . ALA A 1 69 ? -2.799 -8.039 3.140 1.00 81.44 69 ALA A C 1
ATOM 543 O O . ALA A 1 69 ? -1.747 -8.455 2.663 1.00 81.44 69 ALA A O 1
ATOM 544 N N . SER A 1 70 ? -3.709 -7.382 2.413 1.00 81.31 70 SER A N 1
ATOM 545 C CA . SER A 1 70 ? -3.546 -7.136 0.978 1.00 81.31 70 SER A CA 1
ATOM 546 C C . SER A 1 70 ? -2.325 -6.259 0.690 1.00 81.31 70 SER A C 1
ATOM 548 O O . SER A 1 70 ? -1.533 -6.590 -0.184 1.00 81.31 70 SER A O 1
ATOM 550 N N . ALA A 1 71 ? -2.128 -5.170 1.439 1.00 82.00 71 ALA A N 1
ATOM 551 C CA . ALA A 1 71 ? -0.999 -4.261 1.248 1.00 82.00 71 ALA A CA 1
ATOM 552 C C . ALA A 1 71 ? 0.351 -4.931 1.536 1.00 82.00 71 ALA A C 1
ATOM 554 O O . ALA A 1 71 ? 1.283 -4.764 0.756 1.00 82.00 71 ALA A O 1
ATOM 555 N N . VAL A 1 72 ? 0.452 -5.691 2.632 1.00 79.88 72 VAL A N 1
ATOM 556 C CA . VAL A 1 72 ? 1.674 -6.430 2.985 1.00 79.88 72 VAL A CA 1
ATOM 557 C C . VAL A 1 72 ? 1.976 -7.486 1.927 1.00 79.88 72 VAL A C 1
ATOM 559 O O . VAL A 1 72 ? 3.118 -7.588 1.491 1.00 79.88 72 VAL A O 1
ATOM 562 N N . PHE A 1 73 ? 0.962 -8.233 1.482 1.00 81.12 73 PHE A N 1
ATOM 563 C CA . PHE A 1 73 ? 1.123 -9.250 0.446 1.00 81.12 73 PHE A CA 1
ATOM 564 C C . PHE A 1 73 ? 1.599 -8.644 -0.878 1.00 81.12 73 PHE A C 1
ATOM 566 O O . PHE A 1 73 ? 2.592 -9.103 -1.433 1.00 81.12 73 PHE A O 1
ATOM 573 N N . PHE A 1 74 ? 0.936 -7.586 -1.358 1.00 79.75 74 PHE A N 1
ATOM 574 C CA . PHE A 1 74 ? 1.312 -6.927 -2.609 1.00 79.75 74 PHE A CA 1
ATOM 575 C C . PHE A 1 74 ? 2.704 -6.289 -2.539 1.00 79.75 74 PHE A C 1
ATOM 577 O O . PHE A 1 74 ? 3.474 -6.468 -3.474 1.00 79.75 74 PHE A O 1
ATOM 584 N N . ASP A 1 75 ? 3.047 -5.579 -1.457 1.00 80.75 75 ASP A N 1
ATOM 585 C CA . ASP A 1 75 ? 4.364 -4.932 -1.316 1.00 80.75 75 ASP A CA 1
ATOM 586 C C . ASP A 1 75 ? 5.492 -5.959 -1.150 1.00 80.75 75 ASP A C 1
ATOM 588 O O . ASP A 1 75 ? 6.562 -5.799 -1.731 1.00 80.75 75 ASP A O 1
ATOM 592 N N . ALA A 1 76 ? 5.264 -7.044 -0.403 1.00 79.88 76 ALA A N 1
ATOM 593 C CA . ALA A 1 76 ? 6.231 -8.135 -0.323 1.00 79.88 76 ALA A CA 1
ATOM 594 C C . ALA A 1 76 ? 6.407 -8.806 -1.693 1.00 79.88 76 ALA A C 1
ATOM 596 O O . ALA A 1 76 ? 7.537 -8.998 -2.133 1.00 79.88 76 ALA A O 1
ATOM 597 N N . TYR A 1 77 ? 5.311 -9.099 -2.398 1.00 78.31 77 TYR A N 1
ATOM 598 C CA . TYR A 1 77 ? 5.354 -9.721 -3.718 1.00 78.31 77 TYR A CA 1
ATOM 599 C C . TYR A 1 77 ? 6.133 -8.874 -4.729 1.00 78.31 77 TYR A C 1
ATOM 601 O O . TYR A 1 77 ? 7.068 -9.377 -5.347 1.00 78.31 77 TYR A O 1
ATOM 609 N N . THR A 1 78 ? 5.790 -7.591 -4.883 1.00 77.81 78 THR A N 1
ATOM 610 C CA . THR A 1 78 ? 6.432 -6.727 -5.887 1.00 77.81 78 THR A CA 1
ATOM 611 C C . THR A 1 78 ? 7.911 -6.515 -5.595 1.00 77.81 78 THR A C 1
ATOM 613 O O . THR A 1 78 ? 8.697 -6.397 -6.525 1.00 77.81 78 THR A O 1
ATOM 616 N N . ARG A 1 79 ? 8.320 -6.513 -4.323 1.00 77.56 79 ARG A N 1
ATOM 617 C CA . ARG A 1 79 ? 9.736 -6.408 -3.940 1.00 77.56 79 ARG A CA 1
ATOM 618 C C . ARG A 1 79 ? 10.515 -7.706 -4.128 1.00 77.56 79 ARG A C 1
ATOM 620 O O . ARG A 1 79 ? 11.694 -7.644 -4.450 1.00 77.56 79 ARG A O 1
ATOM 627 N N . ILE A 1 80 ? 9.888 -8.857 -3.881 1.00 78.25 80 ILE A N 1
ATOM 628 C CA . ILE A 1 80 ? 10.534 -10.172 -4.012 1.00 78.25 80 ILE A CA 1
ATOM 629 C C . ILE A 1 80 ? 10.656 -10.558 -5.486 1.00 78.25 80 ILE A C 1
ATOM 631 O O . ILE A 1 80 ? 11.719 -10.988 -5.920 1.00 78.25 80 ILE A O 1
ATOM 635 N N . MET A 1 81 ? 9.573 -10.392 -6.247 1.00 76.62 81 MET A N 1
ATOM 636 C CA . MET A 1 81 ? 9.504 -10.803 -7.650 1.00 76.62 81 MET A CA 1
ATOM 637 C C . MET A 1 81 ? 9.960 -9.711 -8.622 1.00 76.62 81 MET A C 1
ATOM 639 O O . MET A 1 81 ? 10.173 -10.018 -9.788 1.00 76.62 81 MET A O 1
ATOM 643 N N . ALA A 1 82 ? 10.094 -8.456 -8.166 1.00 74.06 82 ALA A N 1
ATOM 644 C CA . ALA A 1 82 ? 10.419 -7.288 -8.997 1.00 74.06 82 ALA A CA 1
ATOM 645 C C . ALA A 1 82 ? 9.514 -7.132 -10.240 1.00 74.06 82 ALA A C 1
ATOM 647 O O . ALA A 1 82 ? 9.888 -6.482 -11.211 1.00 74.06 82 ALA A O 1
ATOM 648 N N . ASP A 1 83 ? 8.318 -7.725 -10.199 1.00 73.50 83 ASP A N 1
ATOM 649 C CA . ASP A 1 83 ? 7.390 -7.816 -11.322 1.00 73.50 83 ASP A CA 1
ATOM 650 C C . ASP A 1 83 ? 5.939 -7.681 -10.837 1.00 73.50 83 ASP A C 1
ATOM 652 O O . ASP A 1 83 ? 5.623 -7.726 -9.639 1.00 73.50 83 ASP A O 1
ATOM 656 N N . TYR A 1 84 ? 5.027 -7.489 -11.782 1.00 72.56 84 TYR A N 1
ATOM 657 C CA . TYR A 1 84 ? 3.604 -7.371 -11.530 1.00 72.56 84 TYR A CA 1
ATOM 658 C C . TYR A 1 84 ? 2.968 -8.724 -11.210 1.00 72.56 84 TYR A C 1
ATOM 660 O O . TYR A 1 84 ? 3.347 -9.775 -11.725 1.00 72.56 84 TYR A O 1
ATOM 668 N N . LEU A 1 85 ? 1.954 -8.699 -10.342 1.00 75.75 85 LEU A N 1
ATOM 669 C CA . LEU A 1 85 ? 1.204 -9.896 -9.981 1.00 75.75 85 LEU A CA 1
ATOM 670 C C . LEU A 1 85 ? 0.301 -10.310 -11.152 1.00 75.75 85 LEU A C 1
ATOM 672 O O . LEU A 1 85 ? -0.813 -9.808 -11.303 1.00 75.75 85 LEU A O 1
ATOM 676 N N . THR A 1 86 ? 0.800 -11.210 -11.997 1.00 81.62 86 THR A N 1
ATOM 677 C CA . THR A 1 86 ? 0.021 -11.866 -13.053 1.00 81.62 86 THR A CA 1
ATOM 678 C C . THR A 1 86 ? -0.621 -13.148 -12.522 1.00 81.62 86 THR A C 1
ATOM 680 O O . THR A 1 86 ? -0.197 -13.700 -11.506 1.00 81.62 86 THR A O 1
ATOM 683 N N . TYR A 1 87 ? -1.657 -13.645 -13.204 1.00 81.56 87 TYR A N 1
ATOM 684 C CA . TYR A 1 87 ? -2.330 -14.883 -12.798 1.00 81.56 87 TYR A CA 1
ATOM 685 C C . TYR A 1 87 ? -1.366 -16.075 -12.757 1.00 81.56 87 TYR A C 1
ATOM 687 O O . TYR A 1 87 ? -1.354 -16.832 -11.789 1.00 81.56 87 TYR A O 1
ATOM 695 N N . SER A 1 88 ? -0.515 -16.204 -13.775 1.00 83.12 88 SER A N 1
ATOM 696 C CA . SER A 1 88 ? 0.503 -17.251 -13.835 1.00 83.12 88 SER A CA 1
ATOM 697 C C . SER A 1 88 ? 1.495 -17.136 -12.681 1.00 83.12 88 SER A C 1
ATOM 699 O O . SER A 1 88 ? 1.777 -18.135 -12.026 1.00 83.12 88 SER A O 1
ATOM 701 N N . ALA A 1 89 ? 1.978 -15.931 -12.379 1.00 81.75 89 ALA A N 1
ATOM 702 C CA . ALA A 1 89 ? 2.935 -15.735 -11.298 1.00 81.75 89 ALA A CA 1
ATOM 703 C C . ALA A 1 89 ? 2.315 -15.970 -9.906 1.00 81.75 89 ALA A C 1
ATOM 705 O O . ALA A 1 89 ? 2.965 -16.547 -9.033 1.00 81.75 89 ALA A O 1
ATOM 706 N N . PHE A 1 90 ? 1.034 -15.632 -9.716 1.00 83.38 90 PHE A N 1
ATOM 707 C CA . PHE A 1 90 ? 0.285 -15.993 -8.511 1.00 83.38 90 PHE A CA 1
ATOM 708 C C . PHE A 1 90 ? 0.172 -17.514 -8.345 1.00 83.38 90 PHE A C 1
ATOM 710 O O . PHE A 1 90 ? 0.502 -18.038 -7.282 1.00 83.38 90 PHE A O 1
ATOM 717 N N . VAL A 1 91 ? -0.252 -18.234 -9.390 1.00 84.50 91 VAL A N 1
ATOM 718 C CA . VAL A 1 91 ? -0.375 -19.701 -9.348 1.00 84.50 91 VAL A CA 1
ATOM 719 C C . VAL A 1 91 ? 0.985 -20.341 -9.062 1.00 84.50 91 VAL A C 1
ATOM 721 O O . VAL A 1 91 ? 1.087 -21.167 -8.156 1.00 84.50 91 VAL A O 1
ATOM 724 N N . SER A 1 92 ? 2.042 -19.912 -9.753 1.00 82.75 92 SER A N 1
ATOM 725 C CA . SER A 1 92 ? 3.405 -20.405 -9.530 1.00 82.75 92 SER A CA 1
ATOM 726 C C . SER A 1 92 ? 3.903 -20.144 -8.107 1.00 82.75 92 SER A C 1
ATOM 728 O O . SER A 1 92 ? 4.539 -21.020 -7.520 1.00 82.75 92 SER A O 1
ATOM 730 N N . MET A 1 93 ? 3.580 -18.989 -7.516 1.00 80.94 93 MET A N 1
ATOM 731 C CA . MET A 1 93 ? 3.920 -18.684 -6.124 1.00 80.94 93 MET A CA 1
ATOM 732 C C . MET A 1 93 ? 3.180 -19.607 -5.150 1.00 80.94 93 MET A C 1
ATOM 734 O O . MET A 1 93 ? 3.804 -20.150 -4.241 1.00 80.94 93 MET A O 1
ATOM 738 N N . VAL A 1 94 ? 1.872 -19.805 -5.339 1.00 81.56 94 VAL A N 1
ATOM 739 C CA . VAL A 1 94 ? 1.062 -20.680 -4.475 1.00 81.56 94 VAL A CA 1
ATOM 740 C C . VAL A 1 94 ? 1.565 -22.122 -4.540 1.00 81.56 94 VAL A C 1
ATOM 742 O O . VAL A 1 94 ? 1.722 -22.760 -3.501 1.00 81.56 94 VAL A O 1
ATOM 745 N N . TYR A 1 95 ? 1.895 -22.612 -5.736 1.00 80.31 95 TYR A N 1
ATOM 746 C CA . TYR A 1 95 ? 2.495 -23.937 -5.911 1.00 80.31 95 TYR A CA 1
ATOM 747 C C . TYR A 1 95 ? 3.899 -24.041 -5.297 1.00 80.31 95 TYR A C 1
ATOM 749 O O . TYR A 1 95 ? 4.238 -25.068 -4.713 1.00 80.31 95 TYR A O 1
ATOM 757 N N . SER A 1 96 ? 4.696 -22.972 -5.360 1.00 76.00 96 SER A N 1
ATOM 758 C CA . SER A 1 96 ? 6.035 -22.905 -4.750 1.00 76.00 96 SER A CA 1
ATOM 759 C C . SER A 1 96 ? 6.012 -22.636 -3.238 1.00 76.00 96 SER A C 1
ATOM 761 O O . SER A 1 96 ? 7.0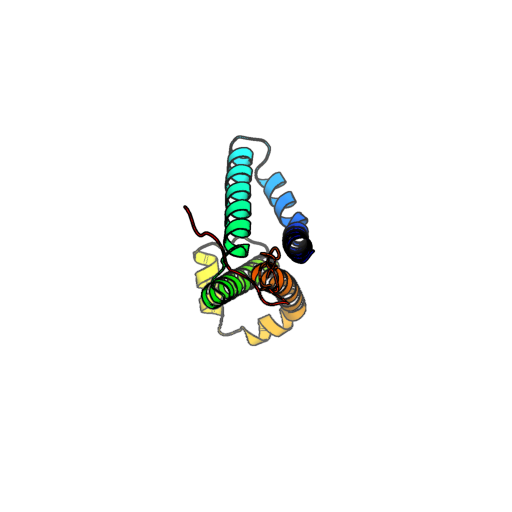65 -22.562 -2.602 1.00 76.00 96 SER A O 1
ATOM 763 N N . GLY A 1 97 ? 4.823 -22.540 -2.631 1.00 69.81 97 GLY A N 1
ATOM 764 C CA . GLY A 1 97 ? 4.639 -22.299 -1.198 1.00 69.81 97 GLY A CA 1
ATOM 765 C C . GLY A 1 97 ? 5.255 -23.374 -0.289 1.00 69.81 97 GLY A C 1
ATOM 766 O O . GLY A 1 97 ? 5.473 -23.127 0.894 1.00 69.81 97 GLY A O 1
ATOM 767 N N . GLY A 1 98 ? 5.616 -24.541 -0.831 1.00 73.06 98 GLY A N 1
ATOM 768 C CA . GLY A 1 98 ? 6.369 -25.571 -0.104 1.00 73.06 98 GLY A CA 1
ATOM 769 C C . GLY A 1 98 ? 7.741 -25.109 0.416 1.00 73.06 98 GLY A C 1
ATOM 770 O O . GLY A 1 98 ? 8.243 -25.689 1.373 1.00 73.06 98 GLY A O 1
ATOM 771 N N . PHE A 1 99 ? 8.313 -24.036 -0.144 1.00 69.56 99 PHE A N 1
ATOM 772 C CA . PHE A 1 99 ? 9.624 -23.484 0.234 1.00 69.56 99 PHE A CA 1
ATOM 773 C C . PHE A 1 99 ? 9.534 -22.146 0.993 1.00 69.56 99 PHE A C 1
ATOM 775 O O . PHE A 1 99 ? 10.495 -21.376 1.031 1.00 69.56 99 PHE A O 1
ATOM 782 N N . ILE A 1 100 ? 8.392 -21.857 1.634 1.00 67.88 100 ILE A N 1
ATOM 783 C CA . ILE A 1 100 ? 8.177 -20.611 2.399 1.00 67.88 100 ILE A CA 1
ATOM 784 C C . ILE A 1 100 ? 9.264 -20.373 3.459 1.00 67.88 100 ILE A C 1
ATOM 786 O O . ILE A 1 100 ? 9.617 -19.223 3.701 1.00 67.88 100 ILE A O 1
ATOM 790 N N . GLY A 1 101 ? 9.808 -21.429 4.077 1.00 62.81 101 GLY A N 1
ATOM 791 C CA . GLY A 1 101 ? 10.837 -21.313 5.117 1.00 62.81 101 GLY A CA 1
ATOM 792 C C . GLY A 1 101 ? 12.148 -20.699 4.617 1.00 62.81 101 GLY A C 1
ATOM 793 O O . GLY A 1 101 ? 12.676 -19.783 5.247 1.00 62.81 101 GLY A O 1
ATOM 794 N N . GLU A 1 102 ? 12.634 -21.144 3.458 1.00 69.12 102 GLU A N 1
ATOM 795 C CA . GLU A 1 102 ? 13.866 -20.611 2.863 1.00 69.12 102 GLU A CA 1
ATOM 796 C C . GLU A 1 102 ? 13.648 -19.206 2.296 1.00 69.12 102 GLU A C 1
ATOM 798 O O . GLU A 1 102 ? 14.461 -18.306 2.513 1.00 69.12 102 GLU A O 1
ATOM 803 N N . ALA A 1 103 ? 12.484 -18.968 1.681 1.00 67.81 103 ALA A N 1
ATOM 804 C CA . ALA A 1 103 ? 12.091 -17.638 1.226 1.00 67.81 103 ALA A CA 1
ATOM 805 C C . ALA A 1 103 ? 11.985 -16.636 2.392 1.00 67.81 103 ALA A C 1
ATOM 807 O O . ALA A 1 103 ? 12.367 -15.475 2.249 1.00 67.81 103 ALA A O 1
ATOM 808 N N . LEU A 1 104 ? 11.511 -17.068 3.565 1.00 66.75 104 LEU A N 1
ATOM 809 C CA . LEU A 1 104 ? 11.458 -16.223 4.759 1.00 66.75 104 LEU A CA 1
ATOM 810 C C . LEU A 1 104 ? 12.849 -15.851 5.261 1.00 66.75 104 LEU A C 1
ATOM 812 O O . LEU A 1 104 ? 13.044 -14.697 5.630 1.00 66.75 104 LEU A O 1
ATOM 816 N N . GLN A 1 105 ? 13.811 -16.778 5.257 1.00 72.44 105 GLN A N 1
ATOM 817 C CA . GLN A 1 105 ? 15.193 -16.452 5.617 1.00 72.44 105 GLN A CA 1
ATOM 818 C C . GLN A 1 105 ? 15.830 -15.492 4.610 1.00 72.44 105 GLN A C 1
ATOM 820 O O . GLN A 1 105 ? 16.489 -14.532 5.011 1.00 72.44 105 GLN A O 1
ATOM 825 N N . GLN A 1 106 ? 15.594 -15.712 3.318 1.00 74.50 106 GLN A N 1
ATOM 826 C CA . GLN A 1 106 ? 16.211 -14.928 2.252 1.00 74.50 106 GLN A CA 1
ATOM 827 C C . GLN A 1 106 ? 15.614 -13.519 2.120 1.00 74.50 106 GLN A C 1
ATOM 829 O O . GLN A 1 106 ? 16.345 -12.551 1.909 1.00 74.50 106 GLN A O 1
ATOM 834 N N . TYR A 1 107 ? 14.299 -13.378 2.291 1.00 75.31 107 TYR A N 1
ATOM 835 C CA . TYR A 1 107 ? 13.570 -12.121 2.090 1.00 75.31 107 TYR A CA 1
ATOM 836 C C . TYR A 1 107 ? 13.050 -11.502 3.396 1.00 75.31 107 TYR A C 1
ATOM 838 O O . TYR A 1 107 ? 12.187 -10.621 3.368 1.00 75.31 107 TYR A O 1
ATOM 846 N N . HIS A 1 108 ? 13.590 -11.909 4.551 1.00 74.81 108 HIS A N 1
ATOM 847 C CA . HIS A 1 108 ? 13.157 -11.429 5.868 1.00 74.81 108 HIS A CA 1
ATOM 848 C C . HIS A 1 108 ? 13.109 -9.895 5.957 1.00 74.81 108 HIS A C 1
ATOM 850 O O . HIS A 1 108 ? 12.116 -9.323 6.404 1.00 74.81 108 HIS A O 1
ATOM 856 N N . SER A 1 109 ? 14.158 -9.214 5.488 1.00 76.12 109 SER A N 1
ATOM 857 C CA . SER A 1 109 ? 14.251 -7.748 5.518 1.00 76.12 109 SER A CA 1
ATOM 858 C C . SER A 1 109 ? 13.132 -7.078 4.713 1.00 76.12 109 SER A C 1
ATOM 860 O O . SER A 1 109 ? 12.542 -6.093 5.160 1.00 76.12 109 SER A O 1
ATOM 862 N N . VAL A 1 110 ? 12.787 -7.647 3.559 1.00 77.50 110 VAL A N 1
ATOM 863 C CA . VAL A 1 110 ? 11.717 -7.173 2.677 1.00 77.50 110 VAL A CA 1
ATOM 864 C C . VAL A 1 110 ? 10.353 -7.347 3.344 1.00 77.50 110 VAL A C 1
ATOM 866 O O . VAL A 1 110 ? 9.552 -6.411 3.367 1.00 77.50 110 VAL A O 1
ATOM 869 N N . ILE A 1 1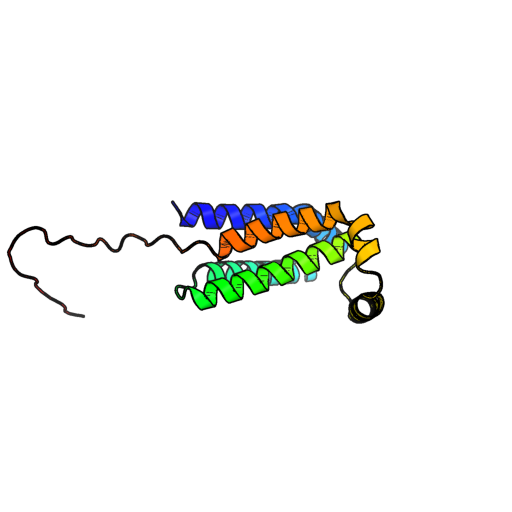11 ? 10.117 -8.513 3.948 1.00 77.38 111 ILE A N 1
ATOM 870 C CA . ILE A 1 111 ? 8.868 -8.842 4.644 1.00 77.38 111 ILE A CA 1
ATOM 871 C C . ILE A 1 111 ? 8.669 -7.936 5.865 1.00 77.38 111 ILE A C 1
ATOM 873 O O . ILE A 1 111 ? 7.570 -7.422 6.072 1.00 77.38 111 ILE A O 1
ATOM 877 N N . VAL A 1 112 ? 9.723 -7.677 6.647 1.00 81.19 112 VAL A N 1
ATOM 878 C CA . VAL A 1 112 ? 9.664 -6.783 7.818 1.00 81.19 112 VAL A CA 1
ATOM 879 C C . VAL A 1 112 ? 9.338 -5.347 7.407 1.00 81.19 112 VAL A C 1
ATOM 881 O O . VAL A 1 112 ? 8.509 -4.701 8.051 1.00 81.19 112 VAL A O 1
ATOM 884 N N . VAL A 1 113 ? 9.933 -4.844 6.322 1.00 80.38 113 VAL A N 1
ATOM 885 C CA . VAL A 1 113 ? 9.627 -3.499 5.808 1.00 80.38 113 VAL A CA 1
ATOM 886 C C . VAL A 1 113 ? 8.188 -3.422 5.291 1.00 80.38 113 VAL A C 1
ATOM 888 O O . VAL A 1 113 ? 7.484 -2.461 5.614 1.00 80.38 113 VAL A O 1
ATOM 891 N N . ALA A 1 114 ? 7.724 -4.433 4.552 1.00 80.06 114 ALA A N 1
ATOM 892 C CA . ALA A 1 114 ? 6.343 -4.504 4.074 1.00 80.06 114 ALA A CA 1
ATOM 893 C C . ALA A 1 114 ? 5.343 -4.555 5.243 1.00 80.06 114 ALA A C 1
ATOM 895 O O . ALA A 1 114 ? 4.365 -3.805 5.262 1.00 80.06 114 ALA A O 1
ATOM 896 N N . LEU A 1 115 ? 5.630 -5.358 6.274 1.00 80.31 115 LEU A N 1
ATOM 897 C CA . LEU A 1 115 ? 4.863 -5.408 7.522 1.00 80.31 115 LEU A CA 1
ATOM 898 C C . LEU A 1 115 ? 4.836 -4.052 8.228 1.00 80.31 115 LEU A C 1
ATOM 900 O O . LEU A 1 115 ? 3.760 -3.587 8.602 1.00 80.31 115 LEU A O 1
ATOM 904 N N . ALA A 1 116 ? 5.985 -3.390 8.377 1.00 79.81 116 ALA A N 1
ATOM 905 C CA . ALA A 1 116 ? 6.074 -2.079 9.017 1.00 79.81 116 ALA A CA 1
ATOM 906 C C . ALA A 1 116 ? 5.215 -1.032 8.284 1.00 79.81 116 ALA A C 1
ATOM 908 O O . ALA A 1 116 ? 4.445 -0.304 8.920 1.00 79.81 116 ALA A O 1
ATOM 909 N N . LYS A 1 117 ? 5.272 -1.004 6.945 1.00 77.06 117 LYS A N 1
ATOM 910 C CA . LYS A 1 117 ? 4.416 -0.147 6.103 1.00 77.06 117 LYS A CA 1
ATOM 911 C C . LYS A 1 117 ? 2.938 -0.508 6.221 1.00 77.06 117 LYS A C 1
ATOM 913 O O . LYS A 1 117 ? 2.093 0.381 6.319 1.00 77.06 117 LYS A O 1
ATOM 918 N N . GLY A 1 118 ? 2.611 -1.795 6.268 1.00 76.06 118 GLY A N 1
ATOM 919 C CA . GLY A 1 118 ? 1.249 -2.251 6.513 1.00 76.06 118 GLY A CA 1
ATOM 920 C C . GLY A 1 118 ? 0.723 -1.767 7.867 1.00 76.06 118 GLY A C 1
ATOM 921 O O . GLY A 1 118 ? -0.404 -1.278 7.951 1.00 76.06 118 GLY A O 1
ATOM 922 N N . VAL A 1 119 ? 1.528 -1.845 8.931 1.00 78.31 119 VAL A N 1
ATOM 923 C CA . VAL A 1 119 ? 1.108 -1.452 10.286 1.00 78.31 119 VAL A CA 1
ATOM 924 C C . VAL A 1 119 ? 0.758 0.037 10.338 1.00 78.31 119 VAL A C 1
ATOM 926 O O . VAL A 1 119 ? -0.218 0.408 10.992 1.00 78.31 119 VAL A O 1
ATOM 929 N N . LEU A 1 120 ? 1.468 0.887 9.587 1.00 76.75 120 LEU A N 1
ATOM 930 C CA . LEU A 1 120 ? 1.098 2.297 9.399 1.00 76.75 120 LEU A CA 1
ATOM 931 C C . LEU A 1 120 ? -0.318 2.445 8.814 1.00 76.75 120 LEU A C 1
ATOM 933 O O . LEU A 1 120 ? -1.114 3.240 9.323 1.00 76.75 120 LEU A O 1
ATOM 937 N N . LEU A 1 121 ? -0.668 1.653 7.798 1.00 74.38 121 LEU A N 1
ATOM 938 C CA . LEU A 1 121 ? -2.006 1.659 7.199 1.00 74.38 121 LEU A CA 1
ATOM 939 C C . LEU A 1 121 ? -3.074 1.108 8.158 1.00 74.38 121 LEU A C 1
ATOM 941 O O . LEU A 1 121 ? -4.149 1.700 8.297 1.00 74.38 121 LEU A O 1
ATOM 945 N N . LEU A 1 122 ? -2.762 0.027 8.878 1.00 75.75 122 LEU A N 1
ATOM 946 C CA . LEU A 1 122 ? -3.646 -0.575 9.876 1.00 75.75 122 LEU A CA 1
ATOM 947 C C . LEU A 1 122 ? -3.946 0.404 11.016 1.00 75.75 122 LEU A C 1
ATOM 949 O O . LEU A 1 122 ? -5.100 0.542 11.425 1.00 75.75 122 LEU A O 1
ATOM 953 N N . LEU A 1 123 ? -2.941 1.142 11.491 1.00 73.50 123 LEU A N 1
ATOM 954 C CA . LEU A 1 123 ? -3.135 2.202 12.476 1.00 73.50 123 LEU A CA 1
ATOM 955 C C . LEU A 1 123 ? -3.945 3.363 11.880 1.00 73.50 123 LEU A C 1
ATOM 957 O O . LEU A 1 123 ? -4.907 3.810 12.511 1.00 73.50 123 LEU A O 1
ATOM 961 N N . GLY A 1 124 ? -3.640 3.802 10.655 1.00 68.69 124 GLY A N 1
ATOM 962 C CA . GLY A 1 124 ? -4.362 4.872 9.952 1.00 68.69 124 GLY A CA 1
ATOM 963 C C . GLY A 1 124 ? -5.870 4.612 9.806 1.00 68.69 124 GLY A C 1
ATOM 964 O O . GLY A 1 124 ? -6.693 5.467 10.174 1.00 68.69 124 GLY A O 1
ATOM 965 N N . LEU A 1 125 ? -6.255 3.414 9.348 1.00 67.81 125 LEU A N 1
ATOM 966 C CA . LEU A 1 125 ? -7.661 2.997 9.260 1.00 67.81 125 LEU A CA 1
ATOM 967 C C . LEU A 1 125 ? -8.254 2.651 10.633 1.00 67.81 125 LEU A C 1
ATOM 969 O O . LEU A 1 125 ? -9.368 3.075 10.953 1.00 67.81 125 L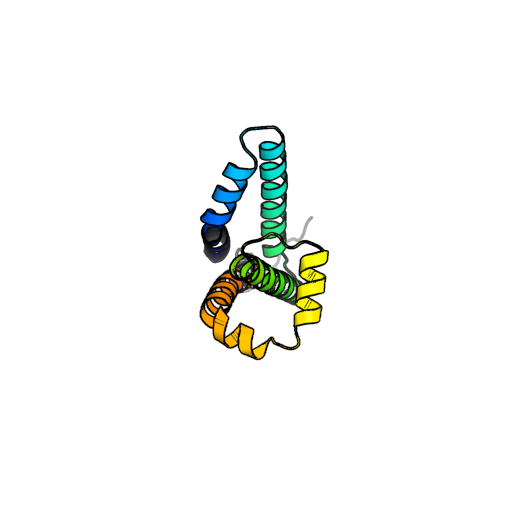EU A O 1
ATOM 973 N N . GLY A 1 126 ? -7.521 1.901 11.456 1.00 60.81 126 GLY A N 1
ATOM 974 C CA . GLY A 1 126 ? -7.990 1.325 12.717 1.00 60.81 126 GLY A CA 1
ATOM 975 C C . GLY A 1 126 ? -8.247 2.351 13.820 1.00 60.81 126 GLY A C 1
ATOM 976 O O . GLY A 1 126 ? -9.145 2.149 14.651 1.00 60.81 126 GLY A O 1
ATOM 977 N N . LEU A 1 127 ? -7.547 3.492 13.810 1.00 62.97 127 LEU A N 1
ATOM 978 C CA . LEU A 1 127 ? -7.772 4.589 14.754 1.00 62.97 127 LEU A CA 1
ATOM 979 C C . LEU A 1 127 ? -9.241 5.040 14.710 1.00 62.97 127 LEU A C 1
ATOM 981 O O . LEU A 1 127 ? -9.847 5.218 13.657 1.00 62.97 127 LEU A O 1
ATOM 985 N N . ARG A 1 128 ? -9.867 5.249 15.871 1.00 52.97 128 ARG A N 1
ATOM 986 C CA . ARG A 1 128 ? -11.259 5.724 15.930 1.00 52.97 128 ARG A CA 1
ATOM 987 C C . ARG A 1 128 ? -11.302 7.168 15.409 1.00 52.97 128 ARG A C 1
ATOM 989 O O . ARG A 1 128 ? -10.539 7.980 15.946 1.00 52.97 128 ARG A O 1
ATOM 996 N N . PRO A 1 129 ? -12.145 7.520 14.409 1.00 57.06 129 PRO A N 1
ATOM 997 C CA . PRO A 1 129 ? -12.302 8.910 13.994 1.00 57.06 129 PRO A CA 1
ATOM 998 C C . PRO A 1 129 ? -12.633 9.706 15.249 1.00 57.06 129 PRO A C 1
ATOM 1000 O O . PRO A 1 129 ? -13.561 9.367 15.991 1.00 57.06 129 PRO A O 1
ATOM 1003 N N . GLY A 1 130 ? -11.751 10.656 15.571 1.00 53.62 130 GLY A N 1
ATOM 1004 C CA . GLY A 1 130 ? -11.880 11.456 16.775 1.00 53.62 130 GLY A CA 1
ATOM 1005 C C . GLY A 1 130 ? -13.284 12.022 16.775 1.00 53.62 130 GLY A C 1
ATOM 1006 O O . GLY A 1 130 ? -13.662 12.685 15.811 1.00 53.62 130 GLY A O 1
ATOM 1007 N N . ARG A 1 131 ? -14.062 11.702 17.817 1.00 50.47 131 ARG A N 1
ATOM 1008 C CA . ARG A 1 131 ? -15.327 12.372 18.090 1.00 50.47 131 ARG A CA 1
ATOM 1009 C C . ARG A 1 131 ? -15.029 13.861 17.935 1.00 50.47 131 ARG A C 1
ATOM 1011 O O . ARG A 1 131 ? -14.354 14.426 18.793 1.00 50.47 131 ARG A O 1
ATOM 1018 N N . ARG A 1 132 ? -15.500 14.493 16.849 1.00 46.78 132 ARG A N 1
ATOM 1019 C CA . ARG A 1 132 ? -15.872 15.904 16.940 1.00 46.78 132 ARG A CA 1
ATOM 1020 C C . ARG A 1 132 ? -16.747 15.916 18.171 1.00 46.78 132 ARG A C 1
ATOM 1022 O O . ARG A 1 132 ? -17.698 15.133 18.223 1.00 46.78 132 ARG A O 1
ATOM 1029 N N . GLY A 1 133 ? -16.299 16.609 19.210 1.00 46.97 133 GLY A N 1
ATOM 1030 C CA . GLY A 1 133 ? -17.053 16.725 20.435 1.00 46.97 133 GLY A CA 1
ATOM 1031 C C . GLY A 1 133 ? -18.408 17.283 20.047 1.00 46.97 133 GLY A C 1
ATOM 1032 O O . GLY A 1 133 ? -18.561 18.489 19.927 1.00 46.97 133 GLY A O 1
ATOM 1033 N N . VAL A 1 134 ? -19.385 16.404 19.820 1.00 50.66 134 VAL A N 1
ATOM 1034 C CA . VAL A 1 134 ? -20.773 16.726 20.081 1.00 50.66 134 VAL A CA 1
ATOM 1035 C C . VAL A 1 134 ? -20.710 17.044 21.550 1.00 50.66 134 VAL A C 1
ATOM 1037 O O . VAL A 1 134 ? -20.509 16.140 22.369 1.00 50.66 134 VAL A O 1
ATOM 1040 N N . GLY A 1 135 ? -20.663 18.346 21.836 1.00 47.56 135 GLY A N 1
ATOM 1041 C CA . GLY A 1 135 ? -20.575 18.863 23.176 1.00 47.56 135 GLY A CA 1
ATOM 1042 C C . GLY A 1 135 ? -21.617 18.115 23.974 1.00 47.56 135 GLY A C 1
ATOM 1043 O O . GLY A 1 135 ? -22.816 18.307 23.778 1.00 47.56 135 GLY A O 1
ATOM 1044 N N . ARG A 1 136 ? -21.161 17.221 24.856 1.00 49.47 136 ARG A N 1
ATOM 1045 C CA . ARG A 1 136 ? -21.967 16.847 26.000 1.00 49.47 136 ARG A CA 1
ATOM 1046 C C . ARG A 1 136 ? -22.123 18.169 26.726 1.00 49.47 136 ARG A C 1
ATOM 1048 O O . ARG A 1 136 ? -21.241 18.548 27.492 1.00 49.47 136 ARG A O 1
ATOM 1055 N N . ARG A 1 137 ? -23.208 18.894 26.431 1.00 48.94 137 ARG A N 1
ATOM 1056 C CA . ARG A 1 137 ? -23.754 19.876 27.353 1.00 48.94 137 ARG A CA 1
ATOM 1057 C C . ARG A 1 137 ? -24.009 19.064 28.607 1.00 48.94 137 ARG A C 1
ATOM 1059 O O . ARG A 1 137 ? -24.970 18.310 28.713 1.00 48.94 137 ARG A O 1
ATOM 1066 N N . ARG A 1 138 ? -23.019 19.084 29.490 1.00 48.97 138 ARG A N 1
ATOM 1067 C CA . ARG A 1 138 ? -23.114 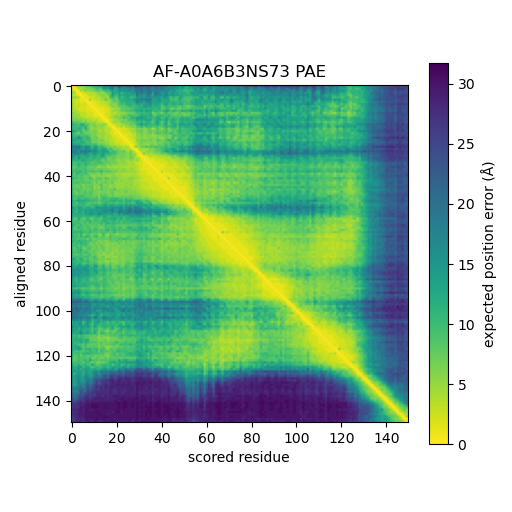18.518 30.815 1.00 48.97 138 ARG A CA 1
ATOM 1068 C C . ARG A 1 138 ? -24.082 19.467 31.498 1.00 48.97 138 ARG A C 1
ATOM 1070 O O . ARG A 1 138 ? -23.679 20.547 31.912 1.00 48.97 138 ARG A O 1
ATOM 1077 N N . CYS A 1 139 ? -25.366 19.119 31.502 1.00 50.34 139 CYS A N 1
ATOM 1078 C CA . CYS A 1 139 ? -26.355 19.794 32.327 1.00 50.34 139 CYS A CA 1
ATOM 1079 C C . CYS A 1 139 ? -25.940 19.564 33.781 1.00 50.34 139 CYS A C 1
ATOM 1081 O O . CYS A 1 139 ? -26.297 18.569 34.406 1.00 50.34 139 CYS A O 1
ATOM 1083 N N . ARG A 1 140 ? -25.084 20.453 34.282 1.00 53.75 140 ARG A N 1
ATOM 1084 C CA . ARG A 1 140 ? -24.754 20.576 35.691 1.00 53.75 140 ARG A CA 1
ATOM 1085 C C . ARG A 1 140 ? -25.643 21.697 36.204 1.00 53.75 140 ARG A C 1
ATOM 1087 O O . ARG A 1 140 ? -25.415 22.855 35.883 1.00 53.75 140 ARG A O 1
ATOM 1094 N N . GLY A 1 141 ? -26.675 21.324 36.948 1.00 49.50 141 GLY A N 1
ATOM 1095 C CA . GLY A 1 141 ? -27.593 22.267 37.574 1.00 49.50 141 GLY A CA 1
ATOM 1096 C C . GLY A 1 141 ? -29.025 22.098 37.089 1.00 49.50 141 GLY A C 1
ATOM 1097 O O . GLY A 1 141 ? -29.312 22.154 35.897 1.00 49.50 141 GLY A O 1
ATOM 1098 N N . ARG A 1 142 ? -29.920 21.874 38.054 1.00 52.22 142 ARG A N 1
ATOM 1099 C CA . ARG A 1 142 ? -31.376 21.909 37.907 1.00 52.22 142 ARG A CA 1
ATOM 1100 C C . ARG A 1 142 ? -31.797 23.086 37.021 1.00 52.22 142 ARG A C 1
ATOM 1102 O O . ARG A 1 142 ? -31.661 24.224 37.456 1.00 52.22 142 ARG A O 1
ATOM 1109 N N . ARG A 1 143 ? -32.379 22.800 35.855 1.00 49.47 143 ARG A N 1
ATOM 1110 C CA . ARG A 1 143 ? -33.637 23.371 35.327 1.00 49.47 143 ARG A CA 1
ATOM 1111 C C . ARG A 1 143 ? -33.725 23.104 33.818 1.00 49.47 143 ARG A C 1
ATOM 1113 O O . ARG A 1 143 ? -32.910 23.582 33.046 1.00 49.47 143 ARG A O 1
ATOM 1120 N N . ARG A 1 144 ? -34.778 22.360 33.461 1.00 48.88 144 ARG A N 1
ATOM 1121 C CA . ARG A 1 144 ? -35.495 22.334 32.174 1.00 48.88 144 ARG A CA 1
ATOM 1122 C C . ARG A 1 144 ? -34.665 22.029 30.917 1.00 48.88 144 ARG A C 1
ATOM 1124 O O . ARG A 1 144 ? -34.149 22.917 30.253 1.00 48.88 144 ARG A O 1
ATOM 1131 N N . CYS A 1 145 ? -34.683 20.754 30.523 1.00 44.00 145 CYS A N 1
ATOM 1132 C CA . CYS A 1 145 ? -34.568 20.366 29.118 1.00 44.00 145 CYS A CA 1
ATOM 1133 C C . CYS A 1 145 ? -35.743 20.982 28.345 1.00 44.00 145 CYS A C 1
ATOM 1135 O O . CYS A 1 145 ? -36.896 20.678 28.644 1.00 44.00 145 CYS A O 1
ATOM 1137 N N . TRP A 1 146 ? -35.457 21.846 27.375 1.00 45.75 146 TRP A N 1
ATOM 1138 C CA . TRP A 1 146 ? -36.433 22.344 26.410 1.00 45.75 146 TRP A CA 1
ATOM 1139 C C . TRP A 1 146 ? -36.013 21.934 25.001 1.00 45.75 146 TRP A C 1
ATOM 1141 O O . TRP A 1 146 ? -34.874 22.161 24.603 1.00 45.75 146 TRP A O 1
ATOM 1151 N N . GLY A 1 147 ? -36.978 21.364 24.277 1.00 43.47 147 GLY A N 1
ATOM 1152 C CA . GLY A 1 147 ? -37.123 21.526 22.833 1.00 43.47 147 GLY A CA 1
ATOM 1153 C C . GLY A 1 147 ? -36.295 20.609 21.942 1.00 43.47 147 GLY A C 1
ATOM 1154 O O . GLY A 1 147 ? -35.247 21.007 21.451 1.00 43.47 147 GLY A O 1
ATOM 1155 N N . TRP A 1 148 ? -36.840 19.432 21.628 1.00 41.97 148 TRP A N 1
ATOM 1156 C CA . TRP A 1 148 ? -36.659 18.846 20.299 1.00 41.97 148 TRP A CA 1
ATOM 1157 C C . TRP A 1 148 ? -37.758 19.407 19.393 1.00 41.97 148 TRP A C 1
ATOM 1159 O O . TRP A 1 148 ? -38.936 19.129 19.613 1.00 41.97 148 TRP A O 1
ATOM 1169 N N . ARG A 1 149 ? -37.384 20.189 18.382 1.00 41.31 149 ARG A N 1
ATOM 1170 C CA . ARG A 1 149 ? -38.162 20.323 17.149 1.00 41.31 149 ARG A CA 1
ATOM 1171 C C . ARG A 1 149 ? -37.186 20.286 15.979 1.00 41.31 149 ARG A C 1
ATOM 1173 O O . ARG A 1 149 ? -36.370 21.189 15.863 1.00 41.31 149 ARG A O 1
ATOM 1180 N N . TYR A 1 150 ? -37.324 19.176 15.253 1.00 54.00 150 TYR A N 1
ATOM 1181 C CA . TYR A 1 150 ? -36.962 18.851 13.869 1.00 54.00 150 TYR A CA 1
ATOM 1182 C C . TYR A 1 150 ? -35.598 19.335 13.373 1.00 54.00 150 TYR A C 1
ATOM 1184 O O . TYR A 1 150 ? -35.461 20.533 13.052 1.00 54.00 150 TYR A O 1
#

Radius of gyration: 21.61 Å; Cα contacts (8 Å, |Δi|>4): 80; chains: 1; bounding box: 54×49×61 Å